Protein AF-A0A9E4Y1L1-F1 (afdb_monomer_lite)

Structure (mmCIF, N/CA/C/O backbone):
data_AF-A0A9E4Y1L1-F1
#
_entry.id   AF-A0A9E4Y1L1-F1
#
loop_
_atom_site.group_PDB
_atom_site.id
_atom_site.type_symbol
_atom_site.label_atom_id
_atom_site.label_alt_id
_atom_site.label_comp_id
_atom_site.label_asym_id
_atom_site.label_entity_id
_atom_site.label_seq_id
_atom_site.pdbx_PDB_ins_code
_atom_site.Cartn_x
_atom_site.Cartn_y
_atom_site.Cartn_z
_atom_site.occupancy
_atom_site.B_iso_or_equiv
_atom_site.auth_seq_id
_atom_site.auth_comp_id
_atom_site.auth_asym_id
_atom_site.auth_atom_id
_atom_site.pdbx_PDB_model_num
ATOM 1 N N . MET A 1 1 ? -16.071 33.438 15.297 1.00 42.94 1 MET A N 1
ATOM 2 C CA . MET A 1 1 ? -14.898 32.544 15.205 1.00 42.94 1 MET A CA 1
ATOM 3 C C . MET A 1 1 ? -15.338 31.148 15.604 1.00 42.94 1 MET A C 1
ATOM 5 O O . MET A 1 1 ? -15.614 30.920 16.772 1.00 42.94 1 MET A O 1
ATOM 9 N N . THR A 1 2 ? -15.494 30.248 14.640 1.00 43.59 2 THR A N 1
ATOM 10 C CA . THR A 1 2 ? -15.749 28.825 14.884 1.00 43.59 2 THR A CA 1
ATOM 11 C C . THR A 1 2 ? -14.419 28.172 15.237 1.00 43.59 2 THR A C 1
ATOM 13 O O . THR A 1 2 ? -13.530 28.064 14.399 1.00 43.59 2 THR A O 1
ATOM 16 N N . THR A 1 3 ? -14.246 27.791 16.496 1.00 47.12 3 THR A N 1
ATOM 17 C CA . THR A 1 3 ? -13.108 26.988 16.942 1.00 47.12 3 THR A CA 1
ATOM 18 C C . THR A 1 3 ? -13.233 25.600 16.318 1.00 47.12 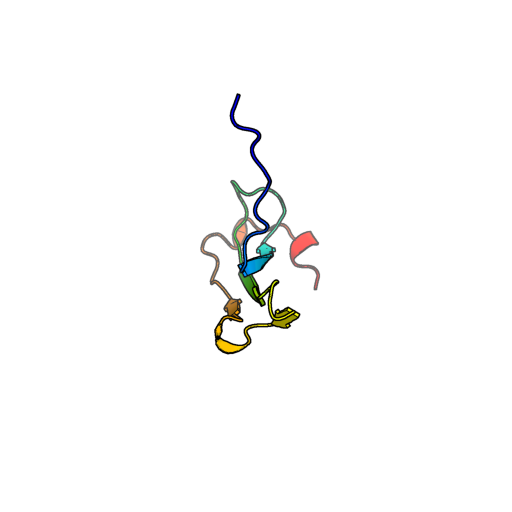3 THR A C 1
ATOM 20 O O . THR A 1 3 ? -14.136 24.839 16.662 1.00 47.12 3 THR A O 1
ATOM 23 N N . PHE A 1 4 ? -12.350 25.274 15.374 1.00 51.31 4 PHE A N 1
ATOM 24 C CA . PHE A 1 4 ? -12.218 23.920 14.843 1.00 51.31 4 PHE A CA 1
ATOM 25 C C . PHE A 1 4 ? -11.745 23.016 15.990 1.00 51.31 4 PHE A C 1
ATOM 27 O O . PHE A 1 4 ? -10.585 23.071 16.392 1.00 51.31 4 PHE A O 1
ATOM 34 N N . LYS A 1 5 ? -12.650 22.225 16.577 1.00 60.16 5 LYS A N 1
ATOM 35 C CA . LYS A 1 5 ? -12.246 21.092 17.413 1.00 60.16 5 LYS A CA 1
ATOM 36 C C . LYS A 1 5 ? -11.808 19.987 16.454 1.00 60.16 5 LYS A C 1
ATOM 38 O O . LYS A 1 5 ? -12.636 19.594 15.633 1.00 60.16 5 LYS A O 1
ATOM 43 N N . PRO A 1 6 ? -10.570 19.474 16.530 1.00 58.03 6 PRO A N 1
ATOM 44 C CA . PRO A 1 6 ? -10.194 18.307 15.752 1.00 58.03 6 PRO A CA 1
ATOM 45 C C . PRO A 1 6 ? -11.090 17.152 16.202 1.00 58.03 6 PRO A C 1
ATOM 47 O O . PRO A 1 6 ? -10.950 16.637 17.310 1.00 58.03 6 PRO A O 1
ATOM 50 N N . THR A 1 7 ? -12.069 16.777 15.386 1.00 64.31 7 THR A N 1
ATOM 51 C CA . THR A 1 7 ? -12.748 15.496 15.547 1.00 64.31 7 THR A CA 1
ATOM 52 C C . THR A 1 7 ? -11.753 14.432 15.128 1.00 64.31 7 THR A C 1
ATOM 54 O O . THR A 1 7 ? -11.364 14.379 13.962 1.00 64.31 7 THR A O 1
ATOM 57 N N . ILE A 1 8 ? -11.303 13.621 16.084 1.00 79.12 8 ILE A N 1
ATOM 58 C CA . ILE A 1 8 ? -10.504 12.430 15.798 1.00 79.12 8 ILE A CA 1
ATOM 59 C C . ILE A 1 8 ? -11.314 11.589 14.807 1.00 79.12 8 ILE A C 1
ATOM 61 O O . ILE A 1 8 ? -12.475 11.268 15.068 1.00 79.12 8 ILE A O 1
ATOM 65 N N . ALA A 1 9 ? -10.739 11.304 13.637 1.00 90.19 9 ALA A N 1
ATOM 66 C CA . ALA A 1 9 ? -11.379 10.444 12.653 1.00 90.19 9 ALA A CA 1
ATOM 67 C C . ALA A 1 9 ? -11.627 9.071 13.284 1.00 90.19 9 ALA A C 1
ATOM 69 O O . ALA A 1 9 ? -10.693 8.497 13.835 1.00 90.19 9 ALA A O 1
ATOM 70 N N . ARG A 1 10 ? -12.859 8.549 13.187 1.00 92.50 10 ARG A N 1
ATOM 71 C CA . ARG A 1 10 ? -13.220 7.239 13.758 1.00 92.50 10 ARG A CA 1
ATOM 72 C C . ARG A 1 10 ? -12.344 6.110 13.219 1.00 92.50 10 ARG A C 1
ATOM 74 O O . ARG A 1 10 ? -12.043 5.181 13.951 1.00 92.50 10 ARG A O 1
ATOM 81 N N . TYR A 1 11 ? -11.961 6.180 11.947 1.00 95.12 11 TYR A N 1
ATOM 82 C CA . TYR A 1 11 ? -11.153 5.151 11.306 1.00 95.12 11 TYR A CA 1
ATOM 83 C C . TYR A 1 11 ? -9.793 5.711 10.921 1.00 95.12 11 TYR A C 1
ATOM 85 O O . TYR A 1 11 ? -9.710 6.685 10.170 1.00 95.12 11 TYR A O 1
ATOM 93 N N . TRP A 1 12 ? -8.733 5.082 11.417 1.00 95.69 12 TRP A N 1
ATOM 94 C CA . TRP A 1 12 ? -7.363 5.356 10.995 1.00 95.69 12 TRP A CA 1
ATOM 95 C C . TRP A 1 12 ? -6.916 4.293 10.005 1.00 95.69 12 TRP A C 1
ATOM 97 O O . TRP A 1 12 ? -7.049 3.099 10.260 1.00 95.69 12 TRP A O 1
ATOM 107 N N . CYS A 1 13 ? -6.385 4.739 8.872 1.00 96.19 13 CYS A N 1
ATOM 108 C CA . CYS A 1 13 ? -5.824 3.885 7.837 1.00 96.19 13 CYS A CA 1
ATOM 109 C C . CYS A 1 13 ? -4.300 3.967 7.926 1.00 96.19 13 CYS A C 1
ATOM 111 O O . CYS A 1 13 ? -3.709 4.953 7.489 1.00 96.19 13 CYS A O 1
ATOM 113 N N . VAL A 1 14 ? -3.671 2.949 8.507 1.00 97.00 14 VAL A N 1
ATOM 114 C CA . VAL A 1 14 ? -2.210 2.836 8.561 1.00 97.00 14 VAL A CA 1
ATOM 115 C C . VAL A 1 14 ? -1.772 2.086 7.314 1.00 97.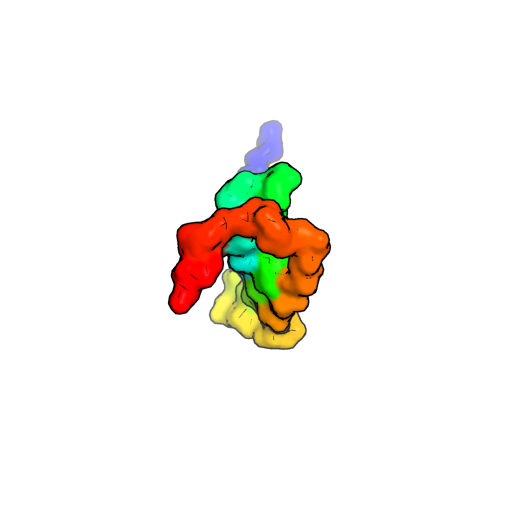00 14 VAL A C 1
ATOM 117 O O . VAL A 1 14 ? -2.264 0.986 7.066 1.00 97.00 14 VAL A O 1
ATOM 120 N N . THR A 1 15 ? -0.908 2.702 6.510 1.00 97.62 15 THR A N 1
ATOM 121 C CA . THR A 1 15 ? -0.429 2.142 5.240 1.00 97.62 15 THR A CA 1
ATOM 122 C C . THR A 1 15 ? 1.083 2.137 5.232 1.00 97.62 15 THR A C 1
ATOM 124 O O . THR A 1 15 ? 1.698 3.096 5.692 1.00 97.62 15 THR A O 1
ATOM 127 N N . ASP A 1 16 ? 1.637 1.067 4.690 1.00 97.81 16 ASP A N 1
ATOM 128 C CA . ASP A 1 16 ? 3.062 0.872 4.497 1.00 97.81 16 ASP A CA 1
ATOM 129 C C . ASP A 1 16 ? 3.319 0.435 3.049 1.00 97.81 16 ASP A C 1
ATOM 131 O O . ASP A 1 16 ? 2.481 -0.250 2.443 1.00 97.81 16 ASP A O 1
ATOM 135 N N . LEU A 1 17 ? 4.422 0.918 2.477 1.00 97.31 17 LEU A N 1
ATOM 136 C CA . LEU A 1 17 ? 4.769 0.741 1.071 1.00 97.31 17 LEU A CA 1
ATOM 137 C C . LEU A 1 17 ? 6.197 0.224 0.962 1.00 97.31 17 LEU A C 1
ATOM 139 O O . LEU A 1 17 ? 7.130 0.918 1.355 1.00 97.31 17 LEU A O 1
ATOM 143 N N . GLU A 1 18 ? 6.354 -0.915 0.299 1.00 97.31 18 GLU A N 1
ATOM 144 C CA . GLU A 1 18 ? 7.666 -1.394 -0.124 1.00 97.31 18 GLU A CA 1
ATOM 145 C C . GLU A 1 18 ? 7.902 -0.954 -1.562 1.00 97.31 18 GLU A C 1
ATOM 147 O O . GLU A 1 18 ? 7.047 -1.152 -2.435 1.00 97.31 18 GLU A O 1
ATOM 152 N N . CYS A 1 19 ? 9.054 -0.340 -1.815 1.00 97.44 19 CYS A N 1
ATOM 153 C CA . CYS A 1 19 ? 9.386 0.263 -3.101 1.00 97.44 19 CYS A CA 1
ATOM 154 C C . CYS A 1 19 ? 10.698 -0.296 -3.650 1.00 97.44 19 CYS A C 1
ATOM 156 O O . CYS A 1 19 ? 11.562 -0.736 -2.901 1.00 97.44 19 CYS A O 1
ATOM 158 N N . THR A 1 20 ? 10.902 -0.189 -4.961 1.00 97.75 20 THR A N 1
ATOM 159 C CA . THR A 1 20 ? 12.180 -0.521 -5.607 1.00 97.75 20 THR A CA 1
ATOM 160 C C . THR A 1 20 ? 13.295 0.505 -5.354 1.00 97.75 20 THR A C 1
ATOM 162 O O . THR A 1 20 ? 14.289 0.486 -6.066 1.00 97.75 20 THR A O 1
ATOM 165 N N . GLY A 1 21 ? 13.137 1.418 -4.390 1.00 97.12 21 GLY A N 1
ATOM 166 C CA . GLY A 1 21 ? 14.087 2.475 -4.024 1.00 97.12 21 GLY A CA 1
ATOM 167 C C . GLY A 1 21 ? 13.387 3.755 -3.541 1.00 97.12 21 GLY A C 1
ATOM 168 O O . GLY A 1 21 ? 12.164 3.789 -3.411 1.00 97.12 21 GLY A O 1
ATOM 169 N N . LEU A 1 22 ? 14.149 4.831 -3.294 1.00 95.88 22 LEU A N 1
ATOM 170 C CA . LEU A 1 22 ? 13.645 6.045 -2.615 1.00 95.88 22 LEU A CA 1
ATOM 171 C C . LEU A 1 22 ? 13.123 7.173 -3.525 1.00 95.88 22 LEU A C 1
ATOM 173 O O . LEU A 1 22 ? 12.356 8.015 -3.064 1.00 95.88 22 LEU A O 1
ATOM 177 N N . ASP A 1 23 ? 13.538 7.234 -4.793 1.00 96.75 23 ASP A N 1
ATO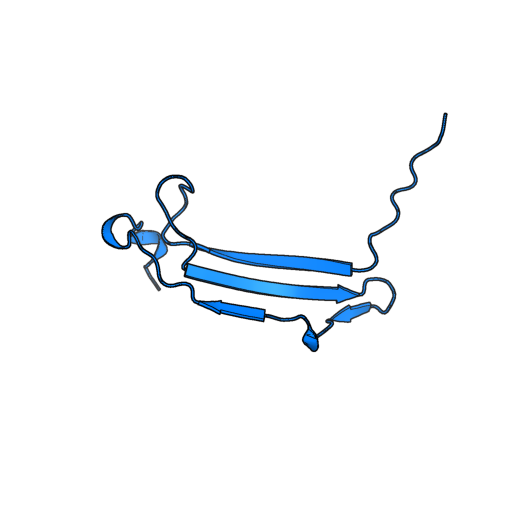M 178 C CA . ASP A 1 23 ? 13.043 8.234 -5.753 1.00 96.75 23 ASP A CA 1
ATOM 179 C C . ASP A 1 23 ? 11.677 7.833 -6.357 1.00 96.75 23 ASP A C 1
ATOM 181 O O . ASP A 1 23 ? 11.637 6.929 -7.191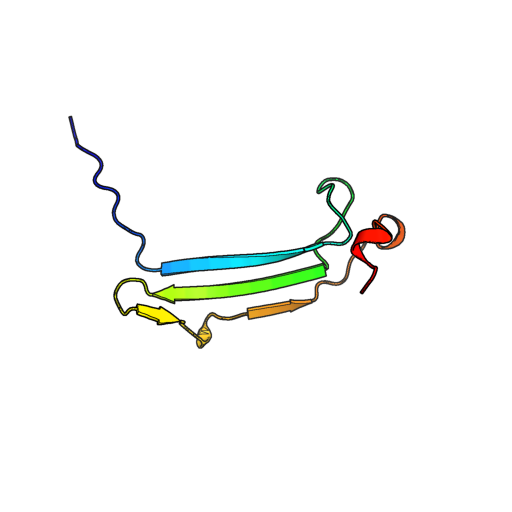 1.00 96.75 23 ASP A O 1
ATOM 185 N N . PRO A 1 24 ? 10.563 8.518 -6.035 1.00 95.00 24 PRO A N 1
ATOM 186 C CA . PRO A 1 24 ? 9.232 8.164 -6.533 1.00 95.00 24 PRO A CA 1
ATOM 187 C C . PRO A 1 24 ? 9.004 8.477 -8.022 1.00 95.00 24 PRO A C 1
ATOM 189 O O . PRO A 1 24 ? 8.009 8.030 -8.590 1.00 95.00 24 PRO A O 1
ATOM 192 N N . GLN A 1 25 ? 9.873 9.259 -8.675 1.00 96.38 25 GLN A N 1
ATOM 193 C CA . G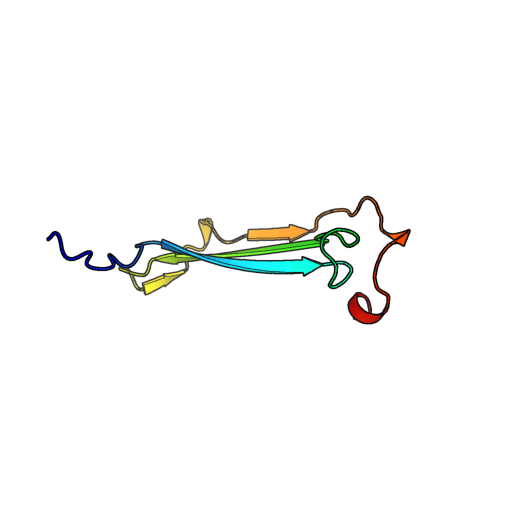LN A 1 25 ? 9.775 9.484 -10.125 1.00 96.38 25 GLN A CA 1
ATOM 194 C C . GLN A 1 25 ? 10.353 8.302 -10.918 1.00 96.38 25 GLN A C 1
ATOM 196 O O . GLN A 1 25 ? 9.924 8.028 -12.046 1.00 96.38 25 GLN A O 1
ATOM 201 N N . ARG A 1 26 ? 11.301 7.583 -10.310 1.00 96.06 26 ARG A N 1
ATOM 202 C CA . ARG A 1 26 ? 12.049 6.476 -10.911 1.00 96.06 26 ARG A CA 1
ATOM 203 C C . ARG A 1 26 ? 11.578 5.106 -10.418 1.00 96.06 26 ARG A C 1
ATOM 205 O O . ARG A 1 26 ? 11.350 4.214 -11.227 1.00 96.06 26 ARG A O 1
ATOM 212 N N . HIS A 1 27 ? 11.436 4.946 -9.110 1.00 97.44 27 HIS A N 1
ATOM 213 C CA . HIS A 1 27 ? 11.155 3.679 -8.446 1.00 97.44 27 HIS A CA 1
ATOM 214 C C . HIS A 1 27 ? 9.655 3.422 -8.295 1.00 97.44 27 HIS A C 1
ATOM 216 O O . HIS A 1 27 ? 8.818 4.318 -8.406 1.00 97.44 27 HIS A O 1
ATOM 222 N N . GLU A 1 28 ? 9.311 2.157 -8.087 1.00 98.00 28 GLU A N 1
ATOM 223 C CA . GLU A 1 28 ? 7.946 1.648 -8.140 1.00 98.00 28 GLU A CA 1
ATOM 224 C C . GLU A 1 28 ? 7.582 0.954 -6.833 1.00 98.00 28 GLU A C 1
ATOM 226 O O . GLU A 1 28 ? 8.426 0.327 -6.199 1.00 98.00 28 GLU A O 1
ATOM 231 N N . ILE A 1 29 ? 6.310 1.043 -6.444 1.00 97.62 29 ILE A N 1
ATOM 232 C CA . ILE A 1 29 ? 5.771 0.278 -5.318 1.00 97.62 29 ILE A CA 1
ATOM 233 C C . ILE A 1 29 ? 5.673 -1.190 -5.747 1.00 97.62 29 ILE A C 1
ATOM 235 O O . ILE A 1 29 ? 5.079 -1.491 -6.783 1.00 97.62 29 ILE A O 1
ATOM 239 N N . ILE A 1 30 ? 6.212 -2.093 -4.931 1.00 97.56 30 ILE A N 1
ATOM 240 C CA . ILE A 1 30 ? 6.185 -3.549 -5.142 1.00 97.56 30 ILE A CA 1
ATOM 241 C C . ILE A 1 30 ? 5.352 -4.287 -4.098 1.00 97.56 30 ILE A C 1
ATOM 243 O O . ILE A 1 30 ? 4.923 -5.414 -4.344 1.00 97.56 30 ILE A O 1
ATOM 247 N N . GLN A 1 31 ? 5.053 -3.652 -2.965 1.00 98.12 31 GLN A N 1
ATOM 248 C CA . GLN A 1 31 ? 4.077 -4.149 -2.005 1.00 98.12 31 GLN A CA 1
ATOM 249 C C . GLN A 1 31 ? 3.341 -2.989 -1.342 1.00 98.12 31 GLN A C 1
ATOM 251 O O . GLN A 1 31 ? 3.918 -1.943 -1.056 1.00 98.12 31 GLN A O 1
ATOM 256 N N . ILE A 1 32 ? 2.054 -3.193 -1.077 1.00 98.12 32 ILE A N 1
ATOM 257 C CA . ILE A 1 32 ? 1.242 -2.308 -0.247 1.00 98.12 32 ILE A CA 1
ATOM 258 C C . ILE A 1 32 ? 0.597 -3.118 0.873 1.00 98.12 32 ILE A C 1
ATOM 260 O O . ILE A 1 32 ? -0.076 -4.125 0.624 1.00 98.12 32 ILE A O 1
ATOM 264 N N . ALA A 1 33 ? 0.761 -2.649 2.106 1.00 98.19 33 ALA A N 1
ATOM 265 C CA . ALA A 1 33 ? 0.076 -3.173 3.275 1.00 98.19 33 ALA A CA 1
ATOM 266 C C . ALA A 1 33 ? -0.793 -2.085 3.910 1.00 98.19 33 ALA A C 1
ATOM 268 O O . ALA A 1 33 ? -0.408 -0.920 3.983 1.00 98.19 33 ALA A O 1
ATOM 269 N N . ARG A 1 34 ? -1.983 -2.461 4.383 1.00 97.88 34 ARG A N 1
ATOM 270 C CA . ARG A 1 34 ? -2.892 -1.559 5.097 1.00 97.88 34 ARG A CA 1
ATOM 271 C C . ARG A 1 34 ? -3.550 -2.262 6.267 1.00 97.88 34 ARG A C 1
ATOM 273 O O . ARG A 1 34 ? -4.087 -3.357 6.106 1.00 97.88 34 ARG A O 1
ATOM 280 N N . VAL A 1 35 ? -3.637 -1.555 7.390 1.00 98.00 3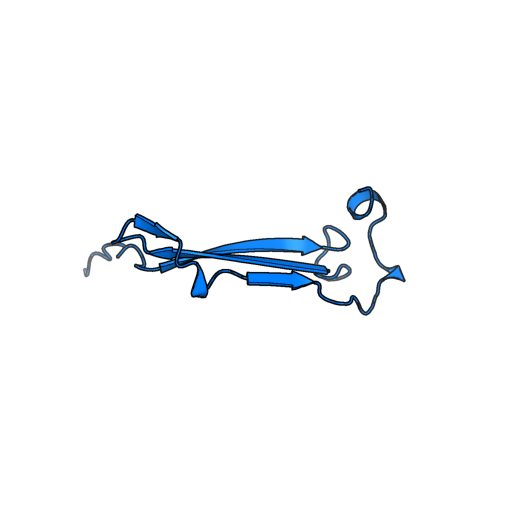5 VAL A N 1
ATOM 281 C CA . VAL A 1 35 ? -4.475 -1.899 8.542 1.00 98.00 35 VAL A CA 1
ATOM 282 C C . VAL A 1 35 ? -5.438 -0.747 8.829 1.00 98.00 35 VAL A C 1
ATOM 284 O O . VAL A 1 35 ? -5.052 0.422 8.789 1.00 98.00 35 VAL A O 1
ATOM 287 N N . VAL A 1 36 ? -6.699 -1.071 9.123 1.00 97.81 36 VAL A N 1
ATOM 288 C CA . VAL A 1 36 ? -7.699 -0.087 9.562 1.00 97.81 36 VAL A CA 1
ATOM 289 C C . VAL A 1 36 ? -7.959 -0.257 11.053 1.00 97.81 36 VAL A C 1
ATOM 291 O O . VAL A 1 36 ? -8.225 -1.365 11.512 1.00 97.81 36 VAL A O 1
ATOM 294 N N . ILE A 1 37 ? -7.897 0.840 11.803 1.00 96.88 37 ILE A N 1
ATOM 295 C CA . ILE A 1 37 ? -8.145 0.884 13.246 1.00 96.88 37 ILE A CA 1
ATOM 296 C C . ILE A 1 37 ? -9.425 1.686 13.484 1.00 96.88 37 ILE A C 1
ATOM 298 O O . ILE A 1 37 ? -9.499 2.841 13.064 1.00 96.88 37 ILE A O 1
ATOM 302 N N . ASP A 1 38 ? -10.415 1.097 14.159 1.00 95.62 38 ASP A N 1
ATOM 303 C CA . ASP A 1 38 ? -11.519 1.860 14.746 1.00 95.62 38 ASP A CA 1
ATOM 304 C C . ASP A 1 38 ? -11.024 2.471 16.063 1.00 95.62 38 ASP A C 1
ATOM 306 O O . ASP A 1 38 ? -10.712 1.763 17.023 1.00 95.62 38 ASP A O 1
ATOM 310 N N . THR A 1 39 ? -10.896 3.794 16.098 1.00 93.94 39 THR A N 1
ATOM 311 C CA . THR A 1 39 ? -10.346 4.529 17.240 1.00 93.94 39 THR A CA 1
ATOM 312 C C . THR A 1 39 ? -11.360 4.778 18.346 1.00 93.94 39 THR A C 1
ATOM 314 O O . THR A 1 39 ? -10.967 5.250 19.409 1.00 93.94 39 THR A O 1
ATOM 317 N N . VAL A 1 40 ? -12.646 4.527 18.093 1.00 92.19 40 VAL A N 1
ATOM 318 C CA . VAL A 1 40 ? -13.711 4.616 19.100 1.00 92.19 40 VAL A CA 1
ATOM 319 C C . VAL A 1 40 ? -13.831 3.280 19.821 1.00 92.19 40 VAL A C 1
ATOM 321 O O . VAL A 1 40 ? -13.818 3.237 21.046 1.00 92.19 40 VAL A O 1
ATOM 324 N N . ASP A 1 41 ? -13.880 2.193 19.052 1.00 94.75 41 ASP A N 1
ATOM 325 C CA . ASP A 1 41 ? -14.036 0.834 19.580 1.00 94.75 41 ASP A CA 1
ATOM 326 C C . ASP A 1 41 ? -12.683 0.152 19.877 1.00 94.75 41 ASP A C 1
ATOM 328 O O . ASP A 1 41 ? -12.644 -1.018 20.253 1.00 94.75 41 ASP A O 1
ATOM 332 N N . HIS A 1 42 ? -11.572 0.870 19.683 1.00 94.06 42 HIS A N 1
ATOM 333 C CA . HIS A 1 42 ? -10.195 0.475 20.000 1.00 94.06 42 HIS A CA 1
ATOM 334 C C . HIS A 1 42 ? -9.773 -0.910 19.478 1.00 94.06 42 HIS A C 1
ATOM 336 O O . HIS A 1 42 ? -9.107 -1.673 20.180 1.00 94.06 42 HIS A O 1
ATOM 342 N N . HIS A 1 43 ? -10.122 -1.237 18.232 1.00 96.31 43 HIS A N 1
ATOM 343 C CA . HIS A 1 43 ? -9.748 -2.510 17.614 1.00 96.31 43 HIS A CA 1
ATOM 344 C C . HIS A 1 43 ? -9.325 -2.358 16.151 1.00 96.31 43 HIS A C 1
ATOM 346 O O . HIS A 1 43 ? -9.653 -1.386 15.469 1.00 96.31 43 HIS A O 1
ATOM 352 N N . ILE A 1 44 ? -8.594 -3.360 15.661 1.00 97.69 44 ILE A N 1
ATOM 353 C CA . ILE A 1 44 ? -8.254 -3.493 14.244 1.00 97.69 44 ILE A CA 1
ATOM 354 C C . ILE A 1 44 ? -9.441 -4.110 13.503 1.00 97.69 44 ILE A C 1
ATOM 356 O O . ILE A 1 44 ? -9.903 -5.198 13.852 1.00 97.69 44 ILE A O 1
ATOM 360 N N . VAL A 1 45 ? -9.894 -3.453 12.438 1.00 97.69 45 VAL A N 1
ATOM 361 C CA . VAL A 1 45 ? -10.943 -3.958 11.549 1.00 97.69 45 VAL A CA 1
ATOM 362 C C . VAL A 1 45 ? -10.316 -4.941 10.556 1.00 97.69 45 VAL A C 1
ATOM 364 O O . VAL A 1 45 ? -9.925 -4.574 9.449 1.00 97.69 45 VAL A O 1
ATOM 367 N N . THR A 1 46 ? -10.189 -6.206 10.964 1.00 96.25 46 THR A N 1
ATOM 368 C CA . THR A 1 46 ? -9.441 -7.246 10.227 1.00 96.25 46 THR A CA 1
ATOM 369 C C . THR A 1 46 ? -9.957 -7.509 8.813 1.00 96.25 46 THR A C 1
ATOM 371 O O . THR A 1 46 ? -9.163 -7.799 7.923 1.00 96.25 46 THR A O 1
ATOM 374 N N . SER A 1 47 ? -11.262 -7.352 8.570 1.00 97.19 47 SER A N 1
ATOM 375 C CA . SER A 1 47 ? -11.870 -7.485 7.236 1.00 97.19 47 SER A CA 1
ATOM 376 C C . SER A 1 47 ? -11.429 -6.400 6.248 1.00 97.19 47 SER A C 1
ATOM 378 O O . SER A 1 47 ? -11.627 -6.550 5.044 1.00 97.19 47 SER A O 1
ATOM 380 N N . LEU A 1 48 ? -10.833 -5.313 6.744 1.00 96.00 48 LEU A N 1
ATOM 381 C CA . LEU A 1 48 ? -10.283 -4.218 5.950 1.00 96.00 48 LEU A CA 1
ATOM 382 C C . LEU A 1 48 ? -8.747 -4.218 5.935 1.00 96.00 48 LEU A C 1
ATOM 384 O O . LEU A 1 48 ? -8.146 -3.319 5.340 1.00 96.00 48 LEU A O 1
ATOM 388 N N . THR A 1 49 ? -8.098 -5.211 6.537 1.00 95.38 49 THR A N 1
ATOM 389 C CA . THR A 1 49 ? -6.652 -5.405 6.401 1.00 95.38 49 THR A CA 1
ATOM 390 C C . THR A 1 49 ? -6.330 -5.941 5.008 1.00 95.38 49 THR A C 1
ATOM 392 O O . THR A 1 49 ? -7.040 -6.796 4.481 1.00 95.38 49 THR A O 1
ATOM 395 N N . MET A 1 50 ? -5.258 -5.444 4.394 1.00 97.00 50 MET A N 1
ATOM 396 C CA . MET A 1 50 ? -4.757 -5.969 3.124 1.00 97.00 50 MET A CA 1
ATOM 397 C C . MET A 1 50 ? -3.232 -6.014 3.100 1.00 97.00 50 MET A C 1
ATOM 399 O O . MET A 1 50 ? -2.571 -5.187 3.722 1.00 97.00 50 MET A O 1
ATOM 403 N N . SER A 1 51 ? -2.700 -6.965 2.338 1.00 97.75 51 SER A N 1
ATOM 404 C CA . SER A 1 51 ? -1.308 -7.012 1.901 1.00 97.75 51 SER A CA 1
ATOM 405 C C . SER A 1 51 ? -1.299 -7.548 0.475 1.00 97.75 51 SER A C 1
ATOM 407 O O . SER A 1 51 ? -1.882 -8.603 0.215 1.00 97.75 51 SER A O 1
ATOM 409 N N . GLN A 1 52 ? -0.741 -6.785 -0.461 1.00 98.19 52 GLN A N 1
ATOM 410 C CA . GLN A 1 52 ? -0.717 -7.146 -1.876 1.00 98.19 52 GLN A CA 1
ATOM 411 C C . GLN A 1 52 ? 0.626 -6.797 -2.501 1.00 98.19 52 GLN A C 1
ATOM 413 O O . GLN A 1 52 ? 1.131 -5.693 -2.310 1.00 98.19 52 GLN A O 1
ATOM 418 N N . TYR A 1 53 ? 1.156 -7.737 -3.281 1.00 97.94 53 TYR A N 1
ATOM 419 C CA . TYR A 1 53 ? 2.298 -7.505 -4.154 1.00 97.94 53 TYR A CA 1
ATOM 420 C C . TYR A 1 53 ? 1.842 -6.875 -5.468 1.00 97.94 53 TYR A C 1
ATOM 422 O O . TYR A 1 53 ? 0.771 -7.197 -5.988 1.00 97.94 53 TYR A O 1
ATOM 430 N N . ILE A 1 54 ? 2.676 -5.996 -6.007 1.00 97.50 54 ILE A N 1
ATOM 431 C CA . ILE A 1 54 ? 2.457 -5.288 -7.264 1.00 97.50 54 ILE A CA 1
ATOM 432 C C . ILE A 1 54 ? 3.611 -5.648 -8.194 1.00 97.50 54 ILE A C 1
ATOM 434 O O . ILE A 1 54 ? 4.774 -5.574 -7.806 1.00 97.50 54 ILE A O 1
ATOM 438 N N . GLN A 1 55 ? 3.294 -6.058 -9.422 1.00 97.44 55 GLN A N 1
ATOM 439 C CA . GLN A 1 55 ? 4.314 -6.344 -10.423 1.00 97.44 55 GLN A CA 1
ATOM 440 C C . GLN A 1 55 ? 4.882 -5.022 -10.978 1.00 97.44 55 GLN A C 1
ATOM 442 O O . GLN A 1 55 ? 4.117 -4.255 -11.567 1.00 97.44 55 GLN A O 1
ATOM 447 N N . PRO A 1 56 ? 6.193 -4.754 -10.828 1.00 96.44 56 PRO A N 1
ATOM 448 C CA . PRO A 1 56 ? 6.818 -3.545 -11.355 1.00 96.44 56 PRO A CA 1
ATOM 449 C C . PRO A 1 56 ? 6.959 -3.616 -12.881 1.00 96.44 56 PRO A C 1
ATOM 451 O O . PRO A 1 56 ? 7.185 -4.686 -13.452 1.00 96.44 56 PRO A O 1
ATOM 454 N N . ALA A 1 57 ? 6.847 -2.467 -13.545 1.00 97.19 57 ALA A N 1
ATOM 455 C CA . ALA A 1 57 ? 7.008 -2.338 -14.992 1.00 97.19 57 ALA A CA 1
ATOM 456 C C . ALA A 1 57 ? 8.439 -1.934 -15.392 1.00 97.19 57 ALA A C 1
ATOM 458 O O . ALA A 1 57 ? 8.854 -2.189 -16.522 1.00 97.19 57 ALA A O 1
ATOM 459 N N . ARG A 1 58 ? 9.192 -1.316 -14.474 1.00 95.75 58 ARG A N 1
ATOM 460 C CA . ARG A 1 58 ? 10.522 -0.714 -14.665 1.00 95.75 58 ARG A CA 1
ATOM 461 C C . ARG A 1 58 ? 11.539 -1.316 -13.693 1.00 95.75 58 ARG A C 1
ATOM 463 O O . ARG A 1 58 ? 12.242 -0.617 -12.966 1.00 95.75 58 ARG A O 1
ATOM 470 N N . TRP A 1 59 ? 11.599 -2.648 -13.652 1.00 95.38 59 TRP A N 1
ATOM 471 C CA . TRP A 1 59 ? 12.489 -3.391 -12.747 1.00 95.38 59 TRP A CA 1
ATOM 472 C C . TRP A 1 59 ? 13.983 -3.103 -12.969 1.00 95.38 59 TRP A C 1
ATOM 474 O O . TRP A 1 59 ? 14.804 -3.234 -12.061 1.00 95.38 59 TRP A O 1
ATOM 484 N N . ASP A 1 60 ? 14.341 -2.700 -14.182 1.00 96.44 60 ASP A N 1
ATOM 485 C CA . ASP A 1 60 ? 15.680 -2.256 -14.560 1.00 96.44 60 ASP A CA 1
ATOM 486 C C . ASP A 1 60 ? 16.088 -0.931 -13.894 1.00 96.44 60 ASP A C 1
ATOM 488 O O . ASP A 1 60 ? 17.276 -0.631 -13.823 1.00 96.44 60 ASP A O 1
ATOM 492 N N . GLN A 1 61 ? 15.130 -0.161 -13.370 1.00 96.56 61 GLN A N 1
ATOM 493 C CA . GLN A 1 61 ? 15.376 1.130 -12.724 1.00 96.56 61 GLN A CA 1
ATOM 494 C C . GLN A 1 61 ? 15.515 1.047 -11.206 1.00 96.56 61 GLN A C 1
ATOM 496 O O . GLN A 1 61 ? 15.783 2.083 -10.600 1.00 96.56 61 GLN A O 1
ATOM 501 N N . ARG A 1 62 ? 15.345 -0.132 -10.598 1.00 96.62 62 ARG A N 1
ATOM 502 C CA . ARG A 1 62 ? 15.437 -0.319 -9.143 1.00 96.62 62 ARG A CA 1
ATOM 503 C C . ARG A 1 62 ? 16.786 0.134 -8.569 1.00 96.62 62 ARG A C 1
ATOM 505 O O . ARG A 1 62 ? 17.794 0.194 -9.275 1.00 96.62 62 ARG A O 1
ATOM 512 N N . ASP A 1 63 ? 16.770 0.427 -7.282 1.00 96.56 63 ASP A N 1
ATOM 513 C CA . ASP A 1 63 ? 17.935 0.592 -6.432 1.00 96.56 63 ASP A CA 1
ATOM 514 C C . ASP A 1 63 ? 18.341 -0.778 -5.886 1.00 96.56 63 ASP A C 1
ATOM 516 O O . ASP A 1 63 ? 17.509 -1.484 -5.317 1.00 96.56 63 ASP A O 1
ATOM 520 N N . ASP A 1 64 ? 19.593 -1.181 -6.099 1.00 94.25 64 ASP A N 1
ATOM 521 C CA . ASP A 1 64 ? 20.057 -2.494 -5.653 1.00 94.25 64 ASP A CA 1
ATOM 522 C C . ASP A 1 64 ? 20.060 -2.587 -4.119 1.00 94.25 64 ASP A C 1
ATOM 524 O O . ASP A 1 64 ? 19.665 -3.627 -3.603 1.00 94.25 64 ASP A O 1
ATOM 528 N N . GLU A 1 65 ? 20.376 -1.501 -3.395 1.00 94.25 65 GLU A N 1
ATOM 529 C CA . GLU A 1 65 ? 20.377 -1.478 -1.919 1.00 94.25 65 GLU A CA 1
ATOM 530 C C . GLU A 1 65 ? 18.972 -1.721 -1.351 1.00 94.25 65 GLU A C 1
ATOM 532 O O . GLU A 1 65 ? 18.797 -2.466 -0.392 1.00 94.25 65 GLU A O 1
ATOM 537 N N . ALA A 1 66 ? 17.940 -1.167 -1.992 1.00 91.50 66 ALA A N 1
ATOM 538 C CA . ALA A 1 66 ? 16.554 -1.390 -1.584 1.00 91.50 66 ALA A CA 1
ATOM 539 C C . ALA A 1 66 ? 16.085 -2.838 -1.811 1.00 91.50 66 ALA A C 1
ATOM 541 O O . ALA A 1 66 ? 15.065 -3.246 -1.259 1.00 91.50 66 ALA A O 1
ATOM 542 N N . MET A 1 67 ? 16.794 -3.600 -2.649 1.00 92.50 67 MET A N 1
ATOM 543 C CA . MET A 1 67 ? 16.486 -4.991 -2.991 1.00 92.50 67 MET A CA 1
ATOM 544 C C . MET A 1 67 ? 17.407 -5.987 -2.283 1.00 92.50 67 MET A C 1
ATOM 546 O O . MET A 1 67 ? 17.269 -7.192 -2.507 1.00 92.50 67 MET A O 1
ATOM 550 N N . GLU A 1 68 ? 18.340 -5.513 -1.454 1.00 84.62 68 GLU A N 1
ATOM 551 C CA . GLU A 1 68 ? 19.108 -6.365 -0.554 1.00 84.62 68 GLU A CA 1
ATOM 552 C C . GLU A 1 68 ? 18.184 -6.836 0.578 1.00 84.62 68 GLU A C 1
ATOM 554 O O . GLU A 1 68 ? 17.959 -6.136 1.564 1.00 84.62 68 GLU A O 1
ATOM 559 N N . VAL A 1 69 ? 17.599 -8.023 0.388 1.00 62.94 69 VAL A N 1
ATOM 560 C CA . VAL A 1 69 ? 16.739 -8.716 1.364 1.00 62.94 69 VAL A CA 1
ATOM 561 C C . VAL A 1 69 ? 17.490 -9.846 2.052 1.00 62.94 69 VAL A C 1
ATOM 563 O O . VAL A 1 69 ? 18.200 -10.597 1.341 1.00 62.94 69 VAL A O 1
#

Radius of gyration: 17.36 Å; chains: 1; bounding box: 36×41×35 Å

pLDDT: mean 90.95, std 14.05, range [42.94, 98.19]

Secondary structure (DSSP, 8-state):
---------SEEEEEEEEESSS-TTT--EEEEEEEEEETTTTEE-GGG-EEEE---S-GGG--TGGG--

Foldseek 3Di:
DDPDDPDDPQKDKDKDFQWLDDDPVQIDTQKIWIWIARPVVGDIPVVPTDIDGDDDPRNVRGDVVSVPD

Sequence (69 aa):
MTTFKPTIARYWCVTDLECTGLDPQRHEIIQIARVVIDTVDHHIVTSLTMSQYIQPARWDQRDDEAMEV